Protein AF-A0A6L5JTS6-F1 (afdb_monomer)

Structure (mmCIF, N/CA/C/O backbone):
data_AF-A0A6L5JTS6-F1
#
_entry.id   AF-A0A6L5JTS6-F1
#
loop_
_atom_site.group_PDB
_atom_site.id
_atom_site.type_symbol
_atom_site.label_atom_id
_atom_site.label_alt_id
_atom_site.label_comp_id
_atom_site.label_asym_id
_atom_site.label_entity_id
_atom_site.label_seq_id
_atom_site.pdbx_PDB_ins_code
_atom_site.Cartn_x
_atom_site.Cartn_y
_atom_site.Cartn_z
_atom_site.occupancy
_atom_site.B_iso_or_equiv
_atom_site.auth_seq_id
_atom_site.auth_comp_id
_atom_site.auth_asym_id
_atom_site.auth_atom_id
_atom_site.pdbx_PDB_model_num
ATOM 1 N N . MET A 1 1 ? 9.583 -7.859 -2.560 1.00 71.19 1 MET A N 1
ATOM 2 C CA . MET A 1 1 ? 9.069 -6.487 -2.346 1.00 71.19 1 MET A CA 1
ATOM 3 C C . MET A 1 1 ? 10.215 -5.564 -1.939 1.00 71.19 1 MET A C 1
ATOM 5 O O . MET A 1 1 ? 11.055 -6.027 -1.170 1.00 71.19 1 MET A O 1
ATOM 9 N N . PRO A 1 2 ? 10.280 -4.302 -2.408 1.00 80.00 2 PRO A N 1
ATOM 10 C CA . PRO A 1 2 ? 11.339 -3.383 -2.013 1.00 80.00 2 PRO A CA 1
ATOM 11 C C . PRO A 1 2 ? 11.228 -2.954 -0.544 1.00 80.00 2 PRO A C 1
ATOM 13 O O . PRO A 1 2 ? 10.176 -3.036 0.100 1.00 80.00 2 PRO A O 1
ATOM 16 N N . THR A 1 3 ? 12.367 -2.537 0.007 1.00 83.44 3 THR A N 1
ATOM 17 C CA . THR A 1 3 ? 12.585 -2.331 1.446 1.00 83.44 3 THR A CA 1
ATOM 18 C C . THR A 1 3 ? 11.745 -1.203 2.037 1.00 83.44 3 THR A C 1
ATOM 20 O O . THR A 1 3 ? 11.275 -1.330 3.167 1.00 83.44 3 THR A O 1
ATOM 23 N N . LEU A 1 4 ? 11.503 -0.132 1.282 1.00 84.31 4 LEU A N 1
ATOM 24 C CA . LEU A 1 4 ? 10.737 1.028 1.742 1.00 84.31 4 LEU A CA 1
ATOM 25 C C . LEU A 1 4 ? 9.252 0.692 1.945 1.00 84.31 4 LEU A C 1
ATOM 27 O O . LEU A 1 4 ? 8.695 0.985 3.001 1.00 84.31 4 LEU A O 1
ATOM 31 N N . GLN A 1 5 ? 8.641 -0.016 0.993 1.00 85.25 5 GLN A N 1
ATOM 32 C CA . GLN A 1 5 ? 7.262 -0.507 1.090 1.00 85.25 5 GLN A CA 1
ATOM 33 C C . GLN A 1 5 ? 7.144 -1.537 2.214 1.00 85.25 5 GLN A C 1
ATOM 35 O O . GLN A 1 5 ? 6.177 -1.517 2.970 1.00 85.25 5 GLN A O 1
ATOM 40 N N . ARG A 1 6 ? 8.166 -2.389 2.393 1.00 86.31 6 ARG A N 1
ATOM 41 C CA . ARG A 1 6 ? 8.217 -3.328 3.524 1.00 86.31 6 ARG A CA 1
ATOM 42 C C . ARG A 1 6 ? 8.215 -2.608 4.860 1.00 86.31 6 ARG A C 1
ATOM 44 O O . ARG A 1 6 ? 7.469 -2.999 5.748 1.00 86.31 6 ARG A O 1
ATOM 51 N N . ASN A 1 7 ? 9.004 -1.549 4.998 1.00 88.19 7 ASN A N 1
ATOM 52 C CA . ASN A 1 7 ? 9.039 -0.757 6.223 1.00 88.19 7 ASN A CA 1
ATOM 53 C C . ASN A 1 7 ? 7.725 -0.001 6.459 1.00 88.19 7 ASN A C 1
ATOM 55 O O . ASN A 1 7 ? 7.277 0.073 7.601 1.00 88.19 7 ASN A O 1
ATOM 59 N N . ALA A 1 8 ? 7.071 0.493 5.405 1.00 88.12 8 ALA A N 1
ATOM 60 C CA . ALA A 1 8 ? 5.743 1.091 5.518 1.00 88.12 8 ALA A CA 1
ATOM 61 C C . ALA A 1 8 ? 4.699 0.066 5.998 1.00 88.12 8 ALA A C 1
ATOM 63 O O . ALA A 1 8 ? 3.990 0.330 6.965 1.00 88.12 8 ALA A O 1
ATOM 64 N N . LEU A 1 9 ? 4.664 -1.140 5.417 1.00 87.50 9 LEU A N 1
ATOM 65 C CA . LEU A 1 9 ? 3.784 -2.214 5.892 1.00 87.50 9 LEU A CA 1
ATOM 66 C C . LEU A 1 9 ? 4.091 -2.597 7.348 1.00 87.50 9 LEU A C 1
ATOM 68 O O . LEU A 1 9 ? 3.170 -2.709 8.150 1.00 87.50 9 LEU A O 1
ATOM 72 N N . ARG A 1 10 ? 5.369 -2.693 7.739 1.00 90.12 10 ARG A N 1
ATOM 73 C CA . ARG A 1 10 ? 5.758 -2.937 9.142 1.00 90.12 10 ARG A CA 1
ATOM 74 C C . ARG A 1 10 ? 5.216 -1.880 10.098 1.00 90.12 10 ARG A C 1
ATOM 76 O O . ARG A 1 10 ? 4.753 -2.235 11.175 1.00 90.12 10 ARG A O 1
ATOM 83 N N . LYS A 1 11 ? 5.238 -0.602 9.705 1.00 87.38 11 LYS A N 1
ATOM 84 C CA . LYS A 1 11 ? 4.624 0.479 10.489 1.00 87.38 11 LYS A CA 1
ATOM 85 C C . LYS A 1 11 ? 3.107 0.295 10.613 1.00 87.38 11 LYS A C 1
ATOM 87 O O . LYS A 1 11 ? 2.576 0.482 11.699 1.00 87.38 11 LYS A O 1
ATOM 92 N N . ILE A 1 12 ? 2.419 -0.099 9.535 1.00 85.56 12 ILE A N 1
ATOM 93 C CA . ILE A 1 12 ? 0.961 -0.327 9.544 1.00 85.56 12 ILE A CA 1
ATOM 94 C C . ILE A 1 12 ? 0.579 -1.496 10.460 1.00 85.56 12 ILE A C 1
ATOM 96 O O . ILE A 1 12 ? -0.398 -1.394 11.200 1.00 85.56 12 ILE A O 1
ATOM 100 N N . PHE A 1 13 ? 1.330 -2.600 10.406 1.00 83.19 13 PHE A N 1
ATOM 101 C CA . PHE A 1 13 ? 1.062 -3.795 11.212 1.00 83.19 13 PHE A CA 1
ATOM 102 C C . PHE A 1 13 ? 1.637 -3.719 12.633 1.00 83.19 13 PHE A C 1
ATOM 104 O O . PHE A 1 13 ? 1.254 -4.518 13.482 1.00 83.19 13 PHE A O 1
ATOM 111 N N . GLY A 1 14 ? 2.568 -2.799 12.900 1.00 86.69 14 GLY A N 1
ATOM 112 C CA . GLY A 1 14 ? 3.271 -2.702 14.183 1.00 86.69 14 GLY A CA 1
ATOM 113 C C . GLY A 1 14 ? 4.215 -3.876 14.471 1.00 86.69 14 GLY A C 1
ATOM 114 O O . GLY A 1 14 ? 4.634 -4.060 15.609 1.00 86.69 14 GLY A O 1
ATOM 115 N N . ARG A 1 15 ? 4.548 -4.688 13.460 1.00 86.62 15 ARG A N 1
ATOM 116 C CA . ARG A 1 15 ? 5.400 -5.879 13.593 1.00 86.62 15 ARG A CA 1
ATOM 117 C C . ARG A 1 15 ? 6.211 -6.146 12.327 1.00 86.62 15 ARG A C 1
ATOM 119 O O . ARG A 1 15 ? 5.920 -5.622 11.254 1.00 86.62 15 ARG A O 1
ATOM 126 N N . SER A 1 16 ? 7.250 -6.964 12.468 1.00 83.69 16 SER A N 1
ATOM 127 C CA . SER A 1 16 ? 8.247 -7.227 11.420 1.00 83.69 16 SER A CA 1
ATOM 128 C C . SER A 1 16 ? 7.782 -8.183 10.321 1.00 83.69 16 SER A C 1
ATOM 130 O O . SER A 1 16 ? 8.350 -8.139 9.221 1.00 83.69 16 SER A O 1
ATOM 132 N N . GLU A 1 17 ? 6.788 -9.014 10.633 1.00 84.69 17 GLU A N 1
ATOM 133 C CA . GLU A 1 17 ? 6.272 -10.114 9.817 1.00 84.69 17 GLU A CA 1
ATOM 134 C C . GLU A 1 17 ? 4.779 -9.921 9.538 1.00 84.69 17 GLU A C 1
ATOM 136 O O . GLU A 1 17 ? 4.019 -9.471 10.397 1.00 84.69 17 GLU A O 1
ATOM 141 N N . PHE A 1 18 ? 4.363 -10.231 8.318 1.00 85.25 18 PHE A N 1
ATOM 142 C CA . PHE A 1 18 ? 2.978 -10.159 7.869 1.00 85.25 18 PHE A CA 1
ATOM 143 C C . PHE A 1 18 ? 2.811 -11.052 6.640 1.00 85.25 18 PHE A C 1
ATOM 145 O O . PHE A 1 18 ? 3.757 -11.213 5.860 1.00 85.25 18 PHE A O 1
ATOM 152 N N . SER A 1 19 ? 1.616 -11.598 6.453 1.00 83.38 19 SER A N 1
ATOM 153 C CA . SER A 1 19 ? 1.295 -12.437 5.298 1.00 83.38 19 SER A CA 1
ATOM 154 C C . SER A 1 19 ? 0.703 -11.610 4.151 1.00 83.38 19 SER A C 1
ATOM 156 O O . SER A 1 19 ? 0.059 -10.586 4.398 1.00 83.38 19 SER A O 1
ATOM 158 N N . PRO A 1 20 ? 0.855 -12.045 2.887 1.00 80.38 20 PRO A N 1
ATOM 159 C CA . PRO A 1 20 ? 0.195 -11.415 1.740 1.00 80.38 20 PRO A CA 1
ATOM 160 C C . PRO A 1 20 ? -1.322 -11.256 1.936 1.00 80.38 20 PRO A C 1
ATOM 162 O O . PRO A 1 20 ? -1.877 -10.196 1.657 1.00 80.38 20 PRO A O 1
ATOM 165 N N . GLU A 1 21 ? -1.974 -12.261 2.520 1.00 77.00 21 GLU A N 1
ATOM 166 C CA . GLU A 1 21 ? -3.400 -12.264 2.882 1.00 77.00 21 GLU A CA 1
ATOM 167 C C . GLU A 1 21 ? -3.782 -11.100 3.809 1.00 77.00 21 GLU A C 1
ATOM 169 O O . GLU A 1 21 ? -4.808 -10.446 3.621 1.00 77.00 21 GLU A O 1
ATOM 174 N N . GLU A 1 22 ? -2.930 -10.792 4.788 1.00 78.69 22 GLU A N 1
ATOM 175 C CA . GLU A 1 22 ? -3.147 -9.691 5.729 1.00 78.69 22 GLU A CA 1
ATOM 176 C C . GLU A 1 22 ? -3.006 -8.335 5.036 1.00 78.69 22 GLU A C 1
ATOM 178 O O . GLU A 1 22 ? -3.729 -7.385 5.348 1.00 78.69 22 GLU A O 1
ATOM 183 N N . VAL A 1 23 ? -2.106 -8.243 4.054 1.00 83.44 23 VAL A N 1
ATOM 184 C CA . VAL A 1 23 ? -1.933 -7.044 3.226 1.00 83.44 23 VAL A CA 1
ATOM 185 C C 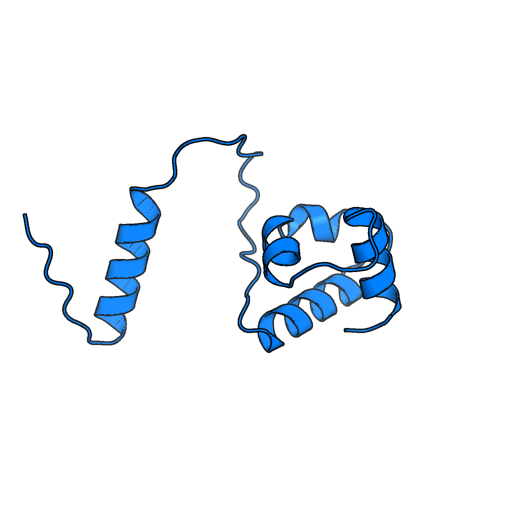. VAL A 1 23 ? -3.149 -6.831 2.320 1.00 83.44 23 VAL A C 1
ATOM 187 O O . VAL A 1 23 ? -3.599 -5.694 2.173 1.00 83.44 23 VAL A O 1
ATOM 190 N N . VAL A 1 24 ? -3.746 -7.898 1.779 1.00 80.62 24 VAL A N 1
ATOM 191 C CA . VAL A 1 24 ? -5.029 -7.814 1.056 1.00 80.62 24 VAL A CA 1
ATOM 192 C C . VAL A 1 24 ? -6.152 -7.365 1.990 1.00 80.62 24 VAL A C 1
ATOM 194 O O . VAL A 1 24 ? -6.946 -6.497 1.621 1.00 80.62 24 VAL A O 1
ATOM 197 N N . ALA A 1 25 ? -6.198 -7.902 3.212 1.00 77.62 25 ALA A N 1
ATOM 198 C CA . ALA A 1 25 ? -7.219 -7.571 4.204 1.00 77.62 25 ALA A CA 1
ATOM 199 C C . ALA A 1 25 ? -7.185 -6.096 4.652 1.00 77.62 25 ALA A C 1
ATOM 201 O O . ALA A 1 25 ? -8.231 -5.551 5.011 1.00 77.62 25 ALA A O 1
ATOM 202 N N . LEU A 1 26 ? -6.027 -5.419 4.585 1.00 81.38 26 LEU A N 1
ATOM 203 C CA . LEU A 1 26 ? -5.941 -3.963 4.795 1.00 81.38 26 LEU A CA 1
ATOM 204 C C . LEU A 1 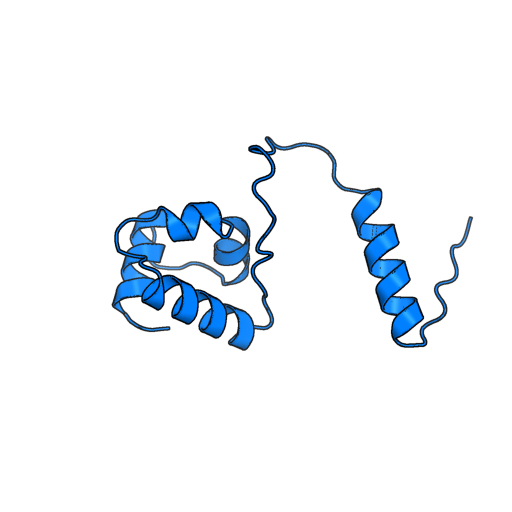26 ? -6.780 -3.179 3.777 1.00 81.38 26 LEU A C 1
ATOM 206 O O . LEU A 1 26 ? -7.343 -2.132 4.112 1.00 81.38 26 LEU A O 1
ATOM 210 N N . GLY A 1 27 ? -6.857 -3.681 2.546 1.00 79.94 27 GLY A N 1
ATOM 211 C CA . GLY A 1 27 ? -7.585 -3.063 1.450 1.00 79.94 27 GLY A CA 1
ATOM 212 C C . GLY A 1 27 ? -6.862 -1.877 0.801 1.00 79.94 27 GLY A C 1
ATOM 213 O O . GLY A 1 27 ? -6.030 -1.183 1.393 1.00 79.94 27 GLY A O 1
ATOM 214 N N . TYR A 1 28 ? -7.245 -1.606 -0.448 1.00 79.94 28 TYR A N 1
ATOM 215 C CA . TYR A 1 28 ? -6.592 -0.627 -1.323 1.00 79.94 28 TYR A CA 1
ATOM 216 C C . TYR A 1 28 ? -6.542 0.786 -0.723 1.00 79.94 28 TYR A C 1
ATOM 218 O O . TYR A 1 28 ? -5.511 1.454 -0.757 1.00 79.94 28 TYR A O 1
ATOM 226 N N . ARG A 1 29 ? -7.648 1.243 -0.121 1.00 78.31 29 ARG A N 1
ATOM 227 C CA . ARG A 1 29 ? -7.757 2.597 0.452 1.00 78.31 29 ARG A CA 1
ATOM 228 C C . ARG A 1 29 ? -6.808 2.824 1.622 1.00 78.31 29 ARG A C 1
ATOM 230 O O . ARG A 1 29 ? -6.221 3.896 1.718 1.00 78.31 29 ARG A O 1
ATOM 237 N N . ARG A 1 30 ? -6.649 1.828 2.496 1.00 79.25 30 ARG A N 1
ATOM 238 C CA . ARG A 1 30 ? -5.782 1.946 3.672 1.00 79.25 30 ARG A CA 1
ATOM 239 C C . ARG A 1 30 ? -4.311 1.930 3.276 1.00 79.25 30 ARG A C 1
ATOM 241 O O . ARG A 1 30 ? -3.535 2.690 3.839 1.00 79.25 30 ARG A O 1
ATOM 248 N N . LEU A 1 31 ? -3.954 1.137 2.266 1.00 83.25 31 LEU A N 1
ATOM 249 C CA . LEU A 1 31 ? -2.618 1.159 1.671 1.00 83.25 31 LEU A CA 1
ATOM 250 C C . LEU A 1 31 ? -2.329 2.492 0.975 1.00 83.25 31 LEU A C 1
ATOM 252 O O . LEU A 1 31 ? -1.254 3.040 1.161 1.00 83.25 31 LEU A O 1
ATOM 256 N N . GLN A 1 32 ? -3.296 3.057 0.247 1.00 83.38 32 GLN A N 1
ATOM 257 C CA . GLN A 1 32 ? -3.154 4.366 -0.401 1.00 83.38 32 GLN A CA 1
ATOM 258 C C . GLN A 1 32 ? -2.947 5.516 0.601 1.00 83.38 32 GLN A C 1
ATOM 260 O O . GLN A 1 32 ? -2.274 6.492 0.287 1.00 83.38 32 GLN A O 1
ATOM 265 N N . GLN A 1 33 ? -3.557 5.429 1.785 1.00 82.12 33 GLN A N 1
ATOM 266 C CA . GLN A 1 33 ? -3.465 6.455 2.831 1.00 82.12 33 GLN A CA 1
ATOM 267 C C . GLN A 1 33 ? -2.263 6.269 3.764 1.00 82.12 33 GLN A C 1
ATOM 269 O O . GLN A 1 33 ? -2.016 7.123 4.614 1.00 82.12 33 GLN A O 1
ATOM 274 N N . ALA A 1 34 ? -1.538 5.158 3.651 1.00 83.06 34 ALA A N 1
ATOM 275 C CA . ALA A 1 34 ? -0.436 4.871 4.547 1.00 83.06 34 ALA A CA 1
ATOM 276 C C . ALA A 1 34 ? 0.773 5.768 4.261 1.00 83.06 34 ALA A C 1
ATOM 278 O O . ALA A 1 34 ? 1.212 5.937 3.121 1.00 83.06 34 ALA A O 1
ATOM 279 N N . GLU A 1 35 ? 1.360 6.296 5.332 1.00 79.50 35 GLU A N 1
ATOM 280 C CA . GLU A 1 35 ? 2.587 7.077 5.259 1.00 79.50 35 GLU A CA 1
ATOM 281 C C . GLU A 1 35 ? 3.718 6.244 4.629 1.00 79.50 35 GLU A C 1
ATOM 283 O O . GLU A 1 35 ? 4.032 5.138 5.075 1.00 79.50 35 GLU A O 1
ATOM 288 N N . GLY A 1 36 ? 4.333 6.774 3.570 1.00 81.94 36 GLY A N 1
ATOM 289 C CA . GLY A 1 36 ? 5.387 6.082 2.824 1.00 81.94 36 GLY A CA 1
ATOM 290 C C . GLY A 1 36 ? 4.890 5.151 1.711 1.00 81.94 36 GLY A C 1
ATOM 291 O O . GLY A 1 36 ? 5.720 4.565 1.014 1.00 81.94 36 GLY A O 1
ATOM 292 N N . ILE A 1 37 ? 3.575 5.048 1.481 1.00 84.44 37 ILE A N 1
ATOM 293 C CA . ILE A 1 37 ? 2.995 4.342 0.329 1.00 84.44 37 ILE A CA 1
ATOM 294 C C . ILE A 1 37 ? 2.383 5.361 -0.641 1.00 84.44 37 ILE A C 1
ATOM 296 O O . ILE A 1 37 ? 1.208 5.701 -0.582 1.00 84.44 37 ILE A O 1
ATOM 300 N N . GLY A 1 38 ? 3.203 5.856 -1.571 1.00 81.75 38 GLY A N 1
ATOM 301 C CA . GLY A 1 38 ? 2.722 6.622 -2.729 1.00 81.75 38 GLY A CA 1
ATOM 302 C C . GLY A 1 38 ? 2.257 5.715 -3.875 1.00 81.75 38 GLY A C 1
ATOM 303 O O . GLY A 1 38 ? 2.388 4.497 -3.804 1.00 81.75 38 GLY A O 1
ATOM 304 N N . THR A 1 39 ? 1.805 6.292 -4.991 1.00 79.94 39 THR A N 1
ATOM 305 C CA . THR A 1 39 ? 1.285 5.558 -6.169 1.00 79.94 39 THR A CA 1
ATOM 306 C C . THR A 1 39 ? 2.246 4.490 -6.706 1.00 79.94 39 THR A C 1
ATOM 308 O O . THR A 1 39 ? 1.834 3.377 -7.032 1.00 79.94 39 THR A O 1
ATOM 311 N N . LYS A 1 40 ? 3.551 4.799 -6.745 1.00 83.31 40 LYS A N 1
ATOM 312 C CA . LYS A 1 40 ? 4.595 3.834 -7.131 1.00 83.31 40 LYS A CA 1
ATOM 313 C C . LYS A 1 40 ? 4.723 2.702 -6.111 1.00 83.31 40 LYS A C 1
ATOM 315 O O . LYS A 1 40 ? 4.774 1.544 -6.492 1.00 83.31 40 LYS A O 1
ATOM 320 N N . GLY A 1 41 ? 4.725 3.032 -4.817 1.00 83.25 41 GLY A N 1
ATOM 321 C CA . GLY A 1 41 ? 4.789 2.035 -3.748 1.00 83.25 41 GLY A CA 1
ATOM 322 C C . GLY A 1 41 ? 3.565 1.125 -3.726 1.00 83.25 41 GLY A C 1
ATOM 323 O O . GLY A 1 41 ? 3.713 -0.075 -3.534 1.00 83.25 41 GLY A O 1
ATOM 324 N N . LEU A 1 42 ? 2.388 1.682 -4.003 1.00 85.44 42 LEU A N 1
ATOM 325 C CA . LEU A 1 42 ? 1.147 0.935 -4.146 1.00 85.44 42 LEU A CA 1
ATOM 326 C C . LEU A 1 42 ? 1.226 -0.053 -5.313 1.00 85.44 42 LEU A C 1
ATOM 328 O O . LEU A 1 42 ? 0.939 -1.226 -5.122 1.00 85.44 42 LEU A O 1
ATOM 332 N N . SER A 1 43 ? 1.687 0.399 -6.484 1.00 84.50 43 SER A N 1
ATOM 333 C CA . SER A 1 43 ? 1.874 -0.466 -7.661 1.00 84.50 43 SER A CA 1
ATOM 334 C C . SER A 1 43 ? 2.816 -1.626 -7.348 1.00 84.50 43 SER A C 1
ATOM 336 O O . SER A 1 43 ? 2.496 -2.774 -7.621 1.00 84.50 43 SER A O 1
ATOM 338 N N . THR A 1 44 ? 3.917 -1.354 -6.648 1.00 86.88 44 THR A N 1
ATOM 339 C CA . THR A 1 44 ? 4.851 -2.411 -6.255 1.00 86.88 44 THR A CA 1
ATOM 340 C C . THR A 1 44 ? 4.276 -3.389 -5.225 1.00 86.88 44 THR A C 1
ATOM 342 O O . THR A 1 44 ? 4.644 -4.563 -5.214 1.00 86.88 44 THR A O 1
ATOM 345 N N . ILE A 1 45 ? 3.390 -2.930 -4.337 1.00 83.88 45 ILE A N 1
ATOM 346 C CA . ILE A 1 45 ? 2.676 -3.818 -3.409 1.00 83.88 45 ILE A CA 1
ATOM 347 C C . ILE A 1 45 ? 1.686 -4.692 -4.183 1.00 83.88 45 ILE A C 1
ATOM 349 O O . ILE A 1 45 ? 1.602 -5.881 -3.897 1.00 83.88 45 ILE A O 1
ATOM 353 N N . LEU A 1 46 ? 0.993 -4.136 -5.182 1.00 84.00 46 LEU A N 1
ATOM 354 C CA . LEU A 1 46 ? 0.096 -4.888 -6.065 1.00 84.00 46 LEU A CA 1
ATOM 355 C C . LEU A 1 46 ? 0.851 -5.966 -6.850 1.00 84.00 46 LEU A C 1
ATOM 357 O O . LEU A 1 46 ? 0.442 -7.119 -6.826 1.00 84.00 46 LEU A O 1
ATOM 361 N N . GLU A 1 47 ? 1.988 -5.628 -7.459 1.00 84.56 47 GLU A N 1
ATOM 362 C CA . GLU A 1 47 ? 2.839 -6.605 -8.153 1.00 84.56 47 GLU A CA 1
ATOM 363 C C . GLU A 1 47 ? 3.343 -7.700 -7.205 1.00 84.56 47 GLU A C 1
ATOM 365 O O . GLU A 1 47 ? 3.357 -8.881 -7.553 1.00 84.56 47 GLU A O 1
ATOM 370 N N . TRP A 1 48 ? 3.739 -7.328 -5.982 1.00 88.75 48 TRP A N 1
ATOM 371 C CA . TRP A 1 48 ? 4.175 -8.301 -4.984 1.00 88.75 48 TRP A CA 1
ATOM 372 C C . TRP A 1 48 ? 3.040 -9.238 -4.562 1.00 88.75 48 TRP A C 1
ATOM 374 O O . TRP A 1 48 ? 3.274 -10.440 -4.459 1.00 88.75 48 TRP A O 1
ATOM 384 N N . LEU A 1 49 ? 1.829 -8.720 -4.353 1.00 83.94 49 LEU A N 1
ATOM 385 C CA . LEU A 1 49 ? 0.650 -9.531 -4.047 1.00 83.94 49 LEU A CA 1
ATOM 386 C C . LEU A 1 49 ? 0.306 -10.474 -5.198 1.00 83.94 49 LEU A C 1
ATOM 388 O O . LEU A 1 49 ? 0.113 -11.667 -4.961 1.00 83.94 49 LEU A O 1
ATOM 392 N N . HIS A 1 50 ? 0.331 -9.967 -6.430 1.00 83.12 50 HIS A N 1
ATOM 393 C CA . HIS A 1 50 ? 0.041 -10.748 -7.626 1.00 83.12 50 HIS A CA 1
ATOM 394 C C . HIS A 1 50 ? 1.028 -11.914 -7.786 1.00 83.12 50 HIS A C 1
ATOM 396 O O . HIS A 1 50 ? 0.625 -13.047 -8.038 1.00 83.12 50 HIS A O 1
ATOM 402 N N . ALA A 1 51 ? 2.318 -11.682 -7.512 1.00 81.75 51 ALA A N 1
ATOM 403 C CA . ALA A 1 51 ? 3.335 -12.736 -7.492 1.00 81.75 51 ALA A CA 1
ATOM 404 C C . ALA A 1 51 ? 3.099 -13.817 -6.414 1.00 81.75 51 ALA A C 1
ATOM 406 O O . ALA A 1 51 ? 3.648 -14.910 -6.524 1.00 81.75 51 ALA A O 1
A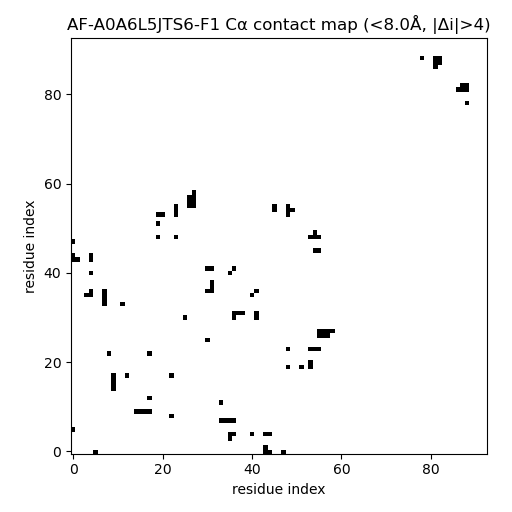TOM 407 N N . HIS A 1 52 ? 2.298 -13.528 -5.383 1.00 77.56 52 HIS A N 1
ATOM 408 C CA . HIS A 1 52 ? 1.894 -14.484 -4.343 1.00 77.56 52 HIS A CA 1
ATOM 409 C C . HIS A 1 52 ? 0.491 -15.067 -4.597 1.00 77.56 52 HIS A C 1
ATOM 411 O O . HIS A 1 52 ? -0.053 -15.732 -3.721 1.00 77.56 52 HIS A O 1
ATOM 417 N N . GLY A 1 53 ? -0.104 -14.827 -5.772 1.00 81.69 53 GLY A N 1
ATOM 418 C CA . GLY A 1 53 ? -1.437 -15.325 -6.127 1.00 81.69 53 GLY A CA 1
ATOM 419 C C . GLY A 1 53 ? -2.587 -14.553 -5.476 1.00 81.69 53 GLY A C 1
ATOM 420 O O . GLY A 1 53 ? -3.712 -15.046 -5.430 1.00 81.69 53 GLY A O 1
ATOM 421 N N . HIS A 1 54 ? -2.318 -13.352 -4.964 1.00 75.62 54 HIS A N 1
ATOM 422 C CA . HIS A 1 54 ? -3.310 -12.500 -4.328 1.00 75.62 54 HIS A CA 1
ATOM 423 C C . HIS A 1 54 ? -3.547 -11.231 -5.139 1.00 75.62 54 HIS A C 1
ATOM 425 O O . HIS A 1 54 ? -2.607 -10.556 -5.543 1.00 75.62 54 HIS A O 1
ATOM 431 N N . ASP A 1 55 ? -4.809 -10.844 -5.286 1.00 77.38 55 ASP A N 1
ATOM 432 C CA . ASP A 1 55 ? -5.179 -9.603 -5.957 1.00 77.38 55 ASP A CA 1
ATOM 433 C C . ASP A 1 55 ? -5.946 -8.680 -5.011 1.00 77.38 55 ASP A C 1
ATOM 435 O O . ASP A 1 55 ? -6.814 -9.093 -4.234 1.00 77.38 55 ASP A O 1
ATOM 439 N N . LEU A 1 56 ? -5.600 -7.396 -5.055 1.00 74.81 56 LEU A N 1
ATOM 440 C CA . LEU A 1 56 ? -6.256 -6.374 -4.255 1.00 74.81 56 LEU A CA 1
ATOM 441 C C . LEU A 1 56 ? -7.477 -5.890 -5.022 1.00 74.81 56 LEU A C 1
ATOM 443 O O . LEU A 1 56 ? -7.360 -5.183 -6.022 1.00 74.81 56 LEU A O 1
ATOM 447 N N . VAL A 1 57 ? -8.664 -6.233 -4.526 1.00 68.81 57 VAL A N 1
ATOM 448 C CA . VAL A 1 57 ? -9.905 -5.715 -5.099 1.00 68.81 57 VAL A CA 1
ATOM 449 C C . VAL A 1 57 ? -9.913 -4.199 -4.911 1.00 68.81 57 VAL A C 1
ATOM 451 O O . VAL A 1 57 ? -10.117 -3.689 -3.804 1.00 68.81 57 VAL A O 1
ATOM 454 N N . VAL A 1 58 ? -9.695 -3.465 -6.003 1.00 63.72 58 VAL A N 1
ATOM 455 C CA . VAL A 1 58 ? -9.907 -2.016 -6.072 1.00 63.72 58 VAL A CA 1
ATOM 456 C C . VAL A 1 58 ? -11.415 -1.790 -6.072 1.00 63.72 58 VAL A C 1
ATOM 458 O O . VAL A 1 58 ? -12.034 -1.502 -7.091 1.00 63.72 58 VAL A O 1
ATOM 461 N N . ALA A 1 59 ? -12.048 -2.007 -4.921 1.00 52.16 59 ALA A N 1
ATOM 462 C CA . ALA A 1 59 ? -13.465 -1.741 -4.790 1.00 52.16 59 ALA A CA 1
ATOM 463 C C . ALA A 1 59 ? -13.686 -0.224 -4.960 1.00 52.16 59 ALA A C 1
ATOM 465 O O . ALA A 1 59 ? -12.976 0.569 -4.321 1.00 52.16 59 ALA A O 1
ATOM 466 N N . PRO A 1 60 ? -14.670 0.217 -5.770 1.00 41.78 60 PRO A N 1
ATOM 467 C CA . PRO A 1 60 ? -15.143 1.596 -5.696 1.00 41.78 60 PRO A CA 1
ATOM 468 C C . PRO A 1 60 ? -15.526 1.889 -4.237 1.00 41.78 60 PRO A C 1
ATOM 470 O O . PRO A 1 60 ? -15.947 0.962 -3.540 1.00 41.78 60 PRO A O 1
ATOM 473 N N . PRO A 1 61 ? -15.333 3.125 -3.734 1.00 41.78 61 PRO A N 1
ATOM 474 C CA . PRO A 1 61 ? -15.363 3.435 -2.305 1.00 41.78 61 PRO A CA 1
ATOM 475 C C . PRO A 1 61 ? -16.707 3.060 -1.673 1.00 41.78 61 PRO A C 1
ATOM 477 O O . PRO A 1 61 ? -17.630 3.864 -1.604 1.00 41.78 61 PRO A O 1
ATOM 480 N N . SER A 1 62 ? -16.810 1.829 -1.186 1.00 43.00 62 SER A N 1
ATOM 481 C CA . SER A 1 62 ? -17.930 1.366 -0.392 1.00 43.00 62 SER A CA 1
ATOM 482 C C . SER A 1 62 ? -17.514 1.449 1.064 1.00 43.00 62 SER A C 1
ATOM 484 O O . SER A 1 62 ? -16.486 0.914 1.473 1.00 43.00 62 SER A O 1
ATOM 486 N N . ARG A 1 63 ? -18.315 2.229 1.789 1.00 43.81 63 ARG A N 1
ATOM 487 C CA . ARG A 1 63 ? -18.255 2.588 3.210 1.00 43.81 63 ARG A CA 1
ATOM 488 C C . ARG A 1 63 ? -17.699 1.489 4.131 1.00 43.81 63 ARG A C 1
ATOM 490 O O . ARG A 1 63 ? -17.867 0.305 3.843 1.00 43.81 63 ARG A O 1
ATOM 497 N N . PRO A 1 64 ? -17.107 1.874 5.280 1.00 42.31 64 PRO A N 1
ATOM 498 C CA . PRO A 1 64 ? -16.439 0.950 6.189 1.00 42.31 64 PRO A CA 1
ATOM 499 C C . PRO A 1 64 ? -17.415 -0.131 6.656 1.00 42.31 64 PRO A C 1
ATOM 501 O O . PRO A 1 64 ? -18.325 0.132 7.443 1.00 42.31 64 PRO A O 1
ATOM 504 N N . ARG A 1 65 ? -17.234 -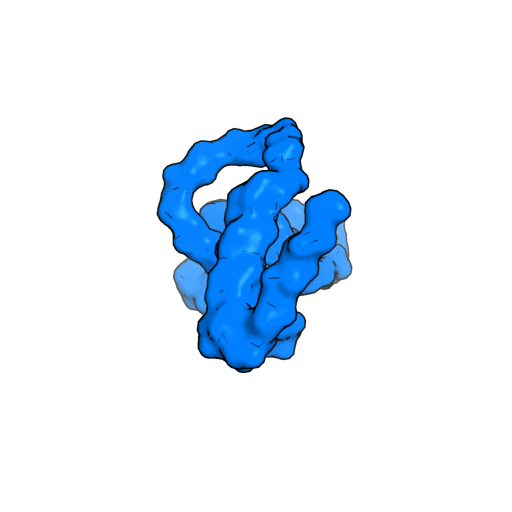1.361 6.170 1.00 44.56 65 ARG A N 1
ATOM 505 C CA . ARG A 1 65 ? -17.961 -2.513 6.692 1.00 44.56 65 ARG A CA 1
ATOM 506 C C . ARG A 1 65 ? -17.313 -2.912 8.009 1.00 44.56 65 ARG A C 1
ATOM 508 O O . ARG A 1 65 ? -16.294 -3.594 8.042 1.00 44.56 65 ARG A O 1
ATOM 515 N N . ARG A 1 66 ? -17.926 -2.450 9.100 1.00 41.91 66 ARG A N 1
ATOM 516 C CA . ARG A 1 66 ? -17.859 -3.142 10.387 1.00 41.91 66 ARG A CA 1
ATOM 517 C C . ARG A 1 66 ? -18.305 -4.592 10.160 1.00 41.91 66 ARG A C 1
ATOM 519 O O . ARG A 1 66 ? -19.208 -4.849 9.367 1.00 41.91 66 ARG A O 1
ATOM 526 N N . SER A 1 67 ? -17.605 -5.501 10.821 1.00 50.91 67 SER A N 1
ATOM 527 C CA . SER A 1 67 ? -17.874 -6.934 10.956 1.00 50.91 67 SER A CA 1
ATOM 528 C C . SER A 1 67 ? -19.355 -7.323 10.867 1.00 50.91 67 SER A C 1
ATOM 530 O O . SER A 1 67 ? -20.180 -6.746 11.571 1.00 50.91 67 SER A O 1
ATOM 532 N N . GLY A 1 68 ? -19.670 -8.361 10.085 1.00 46.69 68 GLY A N 1
ATOM 533 C CA . GLY A 1 68 ? -20.954 -9.060 10.181 1.00 46.69 68 GLY A CA 1
ATOM 534 C C . GLY A 1 68 ? -21.463 -9.640 8.861 1.00 46.69 68 GLY A C 1
ATOM 535 O O . GLY A 1 68 ? -21.893 -8.901 7.984 1.00 46.69 68 GLY A O 1
ATOM 536 N N . VAL A 1 69 ? -21.462 -10.976 8.782 1.00 42.88 69 VAL A N 1
ATOM 537 C CA . VAL A 1 69 ? -22.292 -11.830 7.908 1.00 42.88 69 VAL A CA 1
ATOM 538 C C . VAL A 1 69 ? -21.996 -11.759 6.397 1.00 42.88 69 VAL A C 1
ATOM 540 O O . VAL A 1 69 ? -22.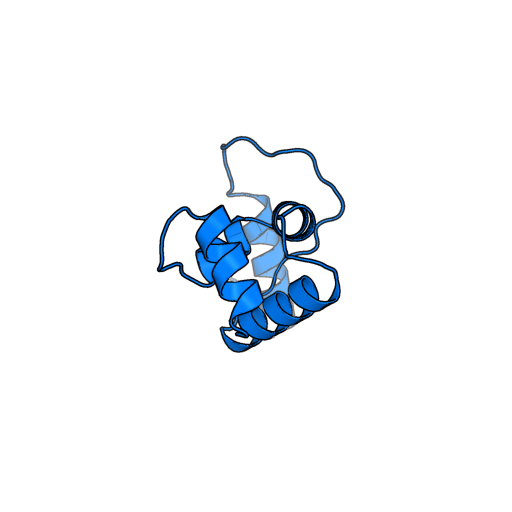631 -11.050 5.618 1.00 42.88 69 VAL A O 1
ATOM 543 N N . ARG A 1 70 ? -21.020 -12.576 5.976 1.00 50.69 70 ARG A N 1
ATOM 544 C CA . ARG A 1 70 ? -20.774 -13.001 4.588 1.00 50.69 70 ARG A CA 1
ATOM 545 C C . ARG A 1 70 ? -21.277 -14.432 4.421 1.00 50.69 70 ARG A C 1
ATOM 547 O O . ARG A 1 70 ? -20.696 -15.316 5.043 1.00 50.69 70 ARG A O 1
ATOM 554 N N . THR A 1 71 ? -22.269 -14.682 3.564 1.00 45.66 71 THR A N 1
ATOM 555 C CA . THR A 1 71 ? -22.411 -16.028 2.952 1.00 45.66 71 THR A CA 1
ATOM 556 C C . THR A 1 71 ? -23.243 -16.081 1.666 1.00 45.66 71 THR A C 1
ATOM 558 O O . THR A 1 71 ? -23.097 -17.028 0.911 1.00 45.66 71 THR A O 1
ATOM 561 N N . GLY A 1 72 ? -24.086 -15.088 1.356 1.00 43.31 72 GLY A N 1
ATOM 562 C CA . GLY A 1 72 ? -24.993 -15.205 0.198 1.00 43.31 72 GLY A CA 1
ATOM 563 C C . GLY A 1 72 ? -24.398 -14.819 -1.162 1.00 43.31 72 GLY A C 1
ATOM 564 O O . GLY A 1 72 ? -24.542 -15.544 -2.137 1.00 43.31 72 GLY A O 1
ATOM 565 N N . GLN A 1 73 ? -23.739 -13.660 -1.249 1.00 46.97 73 GLN A N 1
ATOM 566 C CA . GLN A 1 73 ? -23.420 -13.045 -2.550 1.00 46.97 73 GLN A CA 1
ATOM 567 C C . GLN A 1 73 ? -22.098 -13.525 -3.166 1.00 46.97 73 GLN A C 1
ATOM 569 O O . GLN A 1 73 ? -21.928 -13.462 -4.378 1.00 46.97 73 GLN A O 1
ATOM 574 N N . ASP A 1 74 ? -21.182 -14.027 -2.338 1.00 53.31 74 ASP A N 1
ATOM 575 C CA . ASP A 1 74 ? -19.868 -14.525 -2.768 1.00 53.31 74 ASP A CA 1
ATOM 576 C C . ASP A 1 74 ? -20.003 -15.868 -3.508 1.00 53.31 74 ASP A C 1
ATOM 578 O O . ASP A 1 74 ? -19.362 -16.108 -4.528 1.00 53.31 74 ASP A O 1
ATOM 582 N N . VAL A 1 75 ? -20.942 -16.705 -3.051 1.00 55.19 75 VAL A N 1
ATOM 583 C CA . VAL A 1 75 ? -21.239 -18.013 -3.645 1.00 55.19 75 VAL A CA 1
ATOM 584 C C . VAL A 1 75 ? -21.791 -17.865 -5.059 1.00 55.19 75 VAL A C 1
ATOM 586 O O . VAL A 1 75 ? -21.394 -18.612 -5.944 1.00 55.19 75 VAL A O 1
ATOM 589 N N . ASP A 1 76 ? -22.670 -16.893 -5.307 1.00 54.25 76 ASP A N 1
ATOM 590 C CA . ASP A 1 76 ? -23.249 -16.707 -6.640 1.00 54.25 76 ASP A CA 1
ATOM 591 C C . ASP A 1 76 ? -22.184 -16.271 -7.659 1.00 54.25 76 ASP A C 1
ATOM 593 O O . ASP A 1 76 ? -22.134 -16.789 -8.776 1.00 54.25 76 ASP A O 1
ATOM 597 N N . GLN A 1 77 ? -21.250 -15.404 -7.245 1.00 54.62 77 GLN A N 1
ATOM 598 C CA . GLN A 1 77 ? -20.149 -14.988 -8.110 1.00 54.62 77 GLN A CA 1
ATOM 599 C C . GLN A 1 77 ? -19.134 -16.119 -8.345 1.00 54.62 77 GLN A C 1
ATOM 601 O O . GLN A 1 77 ? -18.680 -16.304 -9.477 1.00 54.62 77 GLN A O 1
ATOM 606 N N . ALA A 1 78 ? -18.837 -16.915 -7.314 1.00 52.28 78 ALA A N 1
ATOM 607 C CA . ALA A 1 78 ? -17.994 -18.102 -7.430 1.00 52.28 78 ALA A CA 1
ATOM 608 C C . ALA A 1 78 ? -18.626 -19.171 -8.345 1.00 52.28 78 ALA A C 1
ATOM 610 O O . ALA A 1 78 ? -17.946 -19.717 -9.213 1.00 52.28 78 ALA A O 1
ATOM 611 N N . ILE A 1 79 ? -19.940 -19.414 -8.236 1.00 59.00 79 ILE A N 1
ATOM 612 C CA . ILE A 1 79 ? -20.685 -20.317 -9.133 1.00 59.00 79 ILE A CA 1
ATOM 613 C C . ILE A 1 79 ? -20.611 -19.815 -10.578 1.00 59.00 79 ILE A C 1
ATOM 615 O O . ILE A 1 79 ? -20.424 -20.605 -11.506 1.00 59.00 79 ILE A O 1
ATOM 619 N N . ARG A 1 80 ? -20.732 -18.501 -10.785 1.00 58.91 80 ARG A N 1
ATOM 620 C CA . ARG A 1 80 ? -20.669 -17.897 -12.121 1.00 58.91 80 ARG A CA 1
ATOM 621 C C . ARG A 1 80 ? -19.293 -18.068 -12.768 1.00 58.91 80 ARG A C 1
ATOM 623 O O . ARG A 1 80 ? -19.223 -18.357 -13.961 1.00 58.91 80 ARG A O 1
ATOM 630 N N . LEU A 1 81 ? -18.226 -17.953 -11.979 1.00 57.53 81 LEU A N 1
ATOM 631 C CA . LEU A 1 81 ? -16.849 -18.190 -12.419 1.00 57.53 81 LEU A CA 1
ATOM 632 C C . LEU A 1 81 ? -16.582 -19.667 -12.738 1.00 57.53 81 LEU A C 1
ATOM 634 O O . LEU A 1 81 ? -15.980 -19.963 -13.768 1.00 57.53 81 LEU A O 1
ATOM 638 N N . LEU A 1 82 ? -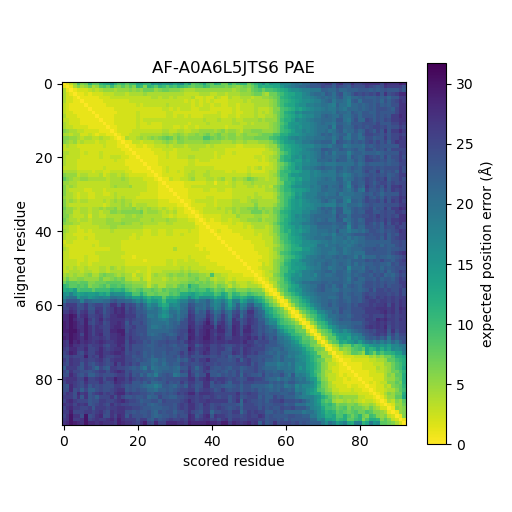17.069 -20.598 -11.914 1.00 58.16 82 LEU A N 1
ATOM 639 C CA . LEU A 1 82 ? -16.925 -22.039 -12.163 1.00 58.16 82 LEU A CA 1
ATOM 640 C C . LEU A 1 82 ? -17.621 -22.456 -13.466 1.00 58.16 82 LEU A C 1
ATOM 642 O O . LEU A 1 82 ? -17.024 -23.144 -14.294 1.00 58.16 82 LEU A O 1
ATOM 646 N N . ARG A 1 83 ? -18.832 -21.939 -13.704 1.00 65.31 83 ARG A N 1
ATOM 647 C CA . ARG A 1 83 ? -19.578 -22.184 -14.949 1.00 65.31 83 ARG A CA 1
ATOM 648 C C . ARG A 1 83 ? -18.896 -21.583 -16.178 1.00 65.31 83 ARG A C 1
ATOM 650 O O . ARG A 1 83 ? -18.883 -22.217 -17.226 1.00 65.31 83 ARG A O 1
ATOM 657 N N . GLN A 1 84 ? -18.289 -20.399 -16.060 1.00 53.94 84 GLN A N 1
ATOM 658 C CA . GLN A 1 84 ? -17.510 -19.797 -17.154 1.00 53.94 84 GLN A CA 1
ATOM 659 C C . GLN A 1 84 ? -16.273 -20.615 -17.538 1.00 53.94 84 GLN A C 1
ATOM 661 O O . GLN A 1 84 ? -15.845 -20.550 -18.685 1.00 53.94 84 GLN A O 1
ATOM 666 N N . ASN A 1 85 ? -15.728 -21.401 -16.610 1.00 51.94 85 ASN A N 1
ATOM 667 C CA . ASN A 1 85 ? -14.580 -22.271 -16.853 1.00 51.94 85 ASN A CA 1
ATOM 668 C C . ASN A 1 85 ? -14.987 -23.718 -17.195 1.00 51.94 85 ASN A C 1
ATOM 670 O O . ASN A 1 85 ? -14.138 -24.605 -17.200 1.00 51.94 85 ASN A O 1
ATOM 674 N N . GLY A 1 86 ? -16.272 -23.960 -17.490 1.00 57.69 86 GLY A N 1
ATOM 675 C CA . GLY A 1 86 ? -16.774 -25.254 -17.964 1.00 57.69 86 GLY A CA 1
ATOM 676 C C . GLY A 1 86 ? -17.083 -26.277 -16.869 1.00 57.69 86 GLY A C 1
ATOM 677 O O . GLY A 1 86 ? -17.316 -27.440 -17.183 1.00 57.69 86 GLY A O 1
ATOM 678 N N . TYR A 1 87 ? -17.105 -25.868 -15.597 1.00 48.75 87 TYR A N 1
ATOM 679 C CA . TYR A 1 87 ? -17.471 -26.745 -14.485 1.00 48.75 87 TYR A CA 1
ATOM 680 C C . TYR A 1 87 ? -18.975 -26.659 -14.198 1.00 48.75 87 TYR A C 1
ATOM 682 O O . TYR A 1 87 ? -19.514 -25.571 -13.972 1.00 48.75 87 TYR A O 1
ATOM 690 N N . ASP A 1 88 ? -19.650 -27.810 -14.168 1.00 60.88 88 ASP A N 1
ATOM 691 C CA . ASP A 1 88 ? -21.068 -27.897 -13.813 1.00 60.88 88 ASP A CA 1
ATOM 692 C C . ASP A 1 88 ? -21.227 -28.011 -12.288 1.00 60.88 88 ASP A C 1
ATOM 694 O O . ASP A 1 88 ? -20.772 -28.966 -11.654 1.00 60.88 88 ASP A O 1
ATOM 698 N N . VAL A 1 89 ? -21.818 -26.983 -11.676 1.00 57.06 89 VAL A N 1
ATOM 699 C CA . VAL A 1 89 ? -22.011 -26.911 -10.224 1.00 57.06 89 VAL A CA 1
ATOM 700 C C . VAL A 1 89 ? -23.4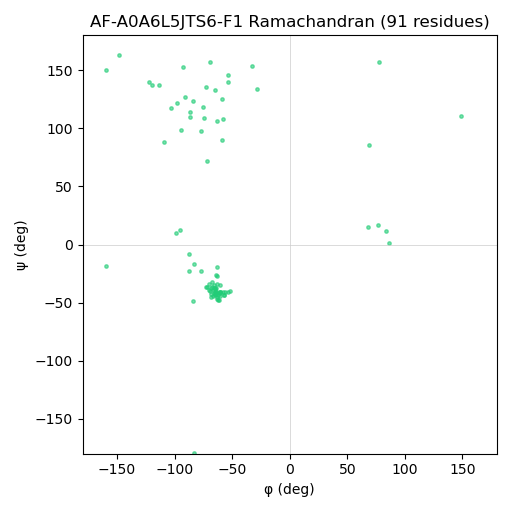04 -27.435 -9.884 1.00 57.06 89 VAL A C 1
ATOM 702 O O . VAL A 1 89 ? -24.390 -26.696 -9.969 1.00 57.06 89 VAL A O 1
ATOM 705 N N . LEU A 1 90 ? -23.469 -28.699 -9.462 1.00 61.59 90 LEU A N 1
ATOM 706 C CA . LEU A 1 90 ? -24.674 -29.331 -8.925 1.00 61.59 90 LEU A CA 1
ATOM 707 C C . LEU A 1 90 ? -24.943 -28.806 -7.508 1.00 61.59 90 LEU A C 1
ATOM 709 O O . LEU A 1 90 ? -24.232 -29.150 -6.562 1.00 61.59 90 LEU A O 1
ATOM 713 N N . ARG A 1 91 ? -25.987 -27.985 -7.339 1.00 50.16 91 ARG A N 1
ATOM 714 C CA . ARG A 1 91 ? -26.545 -27.727 -6.004 1.00 50.16 91 ARG A CA 1
ATOM 715 C C . AR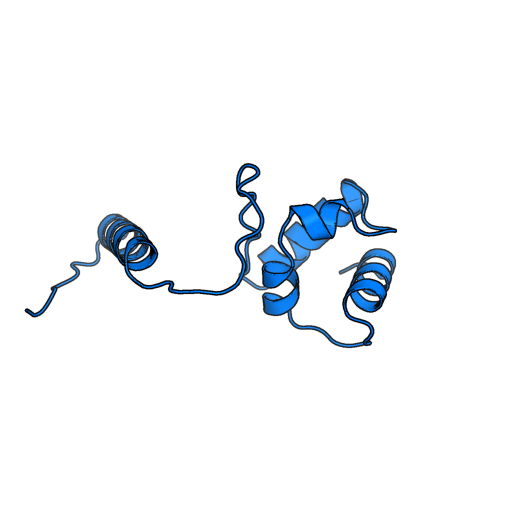G A 1 91 ? -27.354 -28.952 -5.588 1.00 50.16 91 ARG A C 1
ATOM 717 O O . ARG A 1 91 ? -28.318 -29.295 -6.262 1.00 50.16 91 ARG A O 1
ATOM 724 N N . ARG A 1 92 ? -26.955 -29.606 -4.497 1.00 50.66 92 ARG A N 1
ATOM 725 C CA . ARG A 1 92 ? -27.837 -30.539 -3.791 1.00 50.66 92 ARG A CA 1
ATOM 726 C C . ARG A 1 92 ? -28.711 -29.733 -2.839 1.00 50.66 92 ARG A C 1
ATOM 728 O O . ARG A 1 92 ? -28.177 -28.957 -2.048 1.00 50.66 92 ARG A O 1
ATOM 735 N N . GLU A 1 93 ? -30.016 -29.884 -3.013 1.00 42.47 93 GLU A N 1
ATOM 736 C CA . GLU A 1 93 ? -31.066 -29.371 -2.128 1.00 42.47 93 GLU A CA 1
ATOM 737 C C . GLU A 1 93 ? -31.178 -30.226 -0.863 1.00 42.47 93 GLU A C 1
ATOM 739 O O . GLU A 1 93 ? -30.907 -31.450 -0.956 1.00 42.47 93 GLU A O 1
#

Foldseek 3Di:
DDDQLQVQVCVVVVHNDDDLVVVLVCALVNLCPTDSRDPVSSVVNQVVSVVVVHHRPPDDDDDDDDDDDDDPPVVVVVCVVCVVVPHDDDDDD

Sequence (93 aa):
MPTLQRNALRKIFGRSEFSPEEVVALGYRRLQQAEGIGTKGLSTILEWLHAHGHDLVVAPPSRPRRSGVRTGQDVDQAIRLLRQNGYDVLRRE

Secondary structure (DSSP, 8-state):
--HHHHHHHHHHHTSS---HHHHHHH-HHHHHTSTT--HHHHHHHHHHHHHTT-------------S----SHHHHHHHHHHHHTT-------

Organism: Rhodocyclus tenuis (NCBI:txid1066)

Nearest PDB structu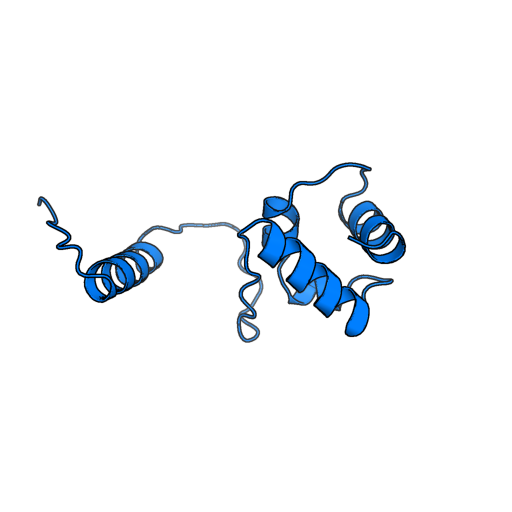res (foldseek):
  2e8n-assembly1_A  TM=4.802E-01  e=7.807E+00  Homo sapiens

Solvent-accessible surface area (backbone atoms only — not comparable to full-atom values): 5961 Å² total; per-residue (Å²): 119,61,69,63,49,51,52,31,51,24,64,76,71,73,40,94,74,82,53,68,68,57,60,47,72,58,34,56,69,54,50,60,70,35,76,74,27,49,76,67,43,47,51,49,50,51,54,46,29,47,76,71,79,40,78,71,72,78,66,74,95,70,74,88,78,72,88,79,89,88,75,71,71,65,52,57,54,51,51,53,53,40,47,74,72,74,44,85,81,81,81,83,132

Mean predicted aligned error: 13.43 Å

Radius of gyration: 16.62 Å; Cα contacts (8 Å, |Δi|>4): 59; chains: 1; bounding box: 44×38×32 Å

pLDDT: mean 70.34, std 16.07, range [41.78, 90.12]